Protein AF-A0A4P5VRU0-F1 (afdb_monomer)

pLDDT: mean 81.14, std 19.34, range [34.84, 97.06]

Radius of gyration: 16.27 Å; Cα contacts (8 Å, |Δi|>4): 62; chains: 1; bounding box: 31×26×58 Å

Mean predicted aligned error: 10.12 Å

Foldseek 3Di:
DPDDPPLVPDDLLVLLLQLVQLVQQLVVLVVCVVVVNRPDPVSNVVSVVSNVVSQVVNVVVCVVVVHDRCPSNVVNVVVHDPPPPDPPDDDDPVPVVVVVVVPPPDD

Sequence (107 aa):
MSKSTDLSALSDEALVHNELNSQRVLAAHQLRHVTGKLENNSLLGKARREIARAQTEIRRRELANGLVNGALRSAHLGTFKPGALGAGQEAGGGFLKNVLDSNQGAE

Solvent-accessible surface area (backbone atoms only — not comparable to full-atom values): 6528 Å² total; per-residue (Å²): 133,81,79,75,77,63,68,86,79,44,53,75,56,56,39,44,44,48,30,55,47,30,51,51,52,34,51,54,46,50,54,27,48,77,69,72,67,48,92,57,72,65,53,50,60,49,27,53,50,50,32,53,51,36,51,51,52,52,51,53,52,28,57,75,69,74,45,61,92,61,49,71,47,67,71,39,56,84,72,56,58,90,55,72,86,56,94,63,84,89,71,76,73,63,62,64,52,56,60,53,58,73,69,71,77,86,125

Nearest PDB structures (foldseek):
  8uua-assembly1_1  TM=9.459E-01  e=1.757E-01  Listeria innocua
  8qoa-assembly1_x  TM=9.635E-01  e=2.788E-01  Escherichia coli BW25113
  3pip-assembly1_V  TM=8.579E-01  e=7.442E-01  Deinococcus radiodurans

Structure (mmCIF, N/CA/C/O backbone):
data_AF-A0A4P5VRU0-F1
#
_entry.id   AF-A0A4P5VRU0-F1
#
loop_
_atom_site.group_PDB
_atom_site.id
_atom_site.type_symbol
_atom_site.label_atom_id
_atom_site.label_alt_id
_atom_site.label_comp_id
_atom_site.label_asym_id
_atom_site.label_entity_id
_atom_site.label_seq_id
_atom_site.pdbx_PDB_ins_code
_atom_site.Cartn_x
_atom_site.Cartn_y
_atom_site.Cartn_z
_atom_site.occupancy
_atom_site.B_iso_or_equiv
_atom_site.auth_seq_id
_atom_site.auth_comp_id
_atom_site.auth_asym_id
_atom_site.auth_atom_id
_atom_site.pdbx_PDB_model_num
ATOM 1 N N . MET A 1 1 ? -18.921 11.966 -3.092 1.00 34.84 1 MET A N 1
ATOM 2 C CA . MET A 1 1 ? -18.111 10.957 -3.811 1.00 34.84 1 MET A CA 1
ATOM 3 C C . MET A 1 1 ? -16.689 11.497 -3.873 1.00 34.84 1 MET A C 1
ATOM 5 O O . MET A 1 1 ? -16.498 12.526 -4.503 1.00 34.84 1 MET A O 1
ATOM 9 N N . SER A 1 2 ? -15.739 10.910 -3.137 1.00 36.97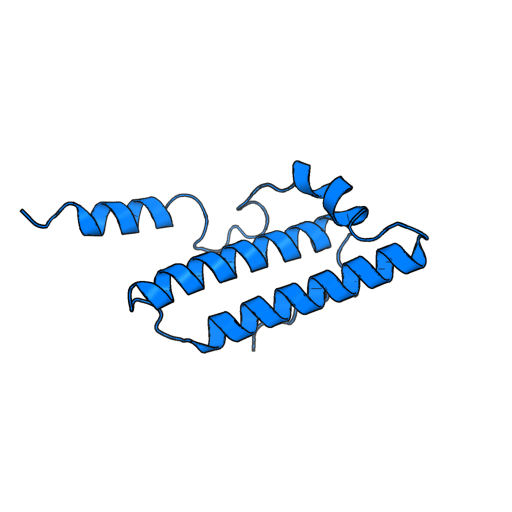 2 SER A N 1
ATOM 10 C CA . SER A 1 2 ? -14.334 11.349 -3.192 1.00 36.97 2 SER A CA 1
ATOM 11 C C . SER A 1 2 ? -13.788 11.092 -4.596 1.00 36.97 2 SER A C 1
ATOM 13 O O . SER A 1 2 ? -14.048 10.027 -5.158 1.00 36.97 2 SER A O 1
ATOM 15 N N . LYS A 1 3 ? -13.097 12.082 -5.163 1.00 47.19 3 LYS A N 1
ATOM 16 C CA . LYS A 1 3 ? -12.445 12.024 -6.475 1.00 47.19 3 LYS A CA 1
ATOM 17 C C . LYS A 1 3 ? -11.553 10.780 -6.477 1.00 47.19 3 LYS A C 1
ATOM 19 O O . LYS A 1 3 ? -10.627 10.703 -5.678 1.00 47.19 3 LYS A O 1
ATOM 24 N N . SER A 1 4 ? -11.865 9.778 -7.300 1.00 60.22 4 SER A N 1
ATOM 25 C CA . SER A 1 4 ? -10.977 8.628 -7.460 1.00 60.22 4 SER A CA 1
ATOM 26 C C . SER A 1 4 ? -9.639 9.163 -7.948 1.00 60.22 4 SER A C 1
ATOM 28 O O . SER A 1 4 ? -9.589 9.701 -9.053 1.00 60.22 4 SER A O 1
ATOM 30 N N . THR A 1 5 ? -8.599 9.079 -7.116 1.00 69.38 5 THR A N 1
ATOM 31 C CA . THR A 1 5 ? -7.239 9.433 -7.521 1.00 69.38 5 THR A CA 1
ATOM 32 C C . THR A 1 5 ? -6.939 8.684 -8.808 1.00 69.38 5 THR A C 1
ATOM 34 O O . THR A 1 5 ? -7.041 7.456 -8.842 1.00 69.38 5 THR A O 1
ATOM 37 N N . ASP A 1 6 ? -6.655 9.423 -9.875 1.00 82.62 6 ASP A N 1
ATOM 38 C CA . ASP A 1 6 ? -6.323 8.825 -11.156 1.00 82.62 6 ASP A CA 1
ATOM 39 C C . ASP A 1 6 ? -4.938 8.186 -11.037 1.00 82.62 6 ASP A C 1
ATOM 41 O O . ASP A 1 6 ? -3.910 8.858 -11.102 1.00 82.62 6 ASP A O 1
ATOM 45 N N . LEU A 1 7 ? -4.924 6.878 -10.772 1.00 84.94 7 LEU A N 1
ATOM 46 C CA . LEU A 1 7 ? -3.698 6.116 -10.545 1.00 84.94 7 LEU A CA 1
ATOM 47 C C . LEU A 1 7 ? -2.805 6.095 -11.788 1.00 84.94 7 LEU A C 1
ATOM 49 O O . LEU A 1 7 ? -1.591 5.960 -11.659 1.00 84.94 7 LEU A O 1
ATOM 53 N N . SER A 1 8 ? -3.388 6.271 -12.978 1.00 83.31 8 SER A N 1
ATOM 54 C CA . SER A 1 8 ? -2.641 6.290 -14.235 1.00 83.31 8 SER A CA 1
ATOM 55 C C . SER A 1 8 ? -1.723 7.513 -14.349 1.00 83.31 8 SER A C 1
ATOM 57 O O . SER A 1 8 ? -0.652 7.420 -14.941 1.00 83.31 8 SER A O 1
ATOM 59 N N . ALA A 1 9 ? -2.089 8.629 -13.711 1.00 88.25 9 ALA A N 1
ATOM 60 C CA . ALA A 1 9 ? -1.328 9.875 -13.731 1.00 88.25 9 ALA A CA 1
ATOM 61 C C . ALA A 1 9 ? -0.224 9.950 -12.658 1.00 88.25 9 ALA A C 1
ATOM 63 O O . ALA A 1 9 ? 0.579 10.883 -12.661 1.00 88.25 9 ALA A O 1
ATOM 64 N N . LEU A 1 10 ? -0.182 9.001 -11.716 1.00 89.50 10 LEU A N 1
ATOM 65 C CA . LEU A 1 10 ? 0.831 8.976 -10.658 1.00 89.50 10 LEU A CA 1
ATOM 66 C C . LEU A 1 10 ? 2.188 8.515 -11.201 1.00 89.50 10 LEU A C 1
ATOM 68 O O . LEU A 1 10 ? 2.249 7.659 -12.085 1.00 89.50 10 LEU A O 1
ATOM 72 N N . SER A 1 11 ? 3.282 9.025 -10.631 1.00 93.69 11 SER A N 1
ATOM 73 C CA . SER A 1 11 ? 4.608 8.421 -10.815 1.00 93.69 11 SER A CA 1
ATOM 74 C C . SER A 1 11 ? 4.665 7.035 -10.163 1.00 93.69 11 SER A C 1
ATOM 76 O O . SER A 1 11 ? 3.856 6.729 -9.285 1.00 93.69 11 SER A 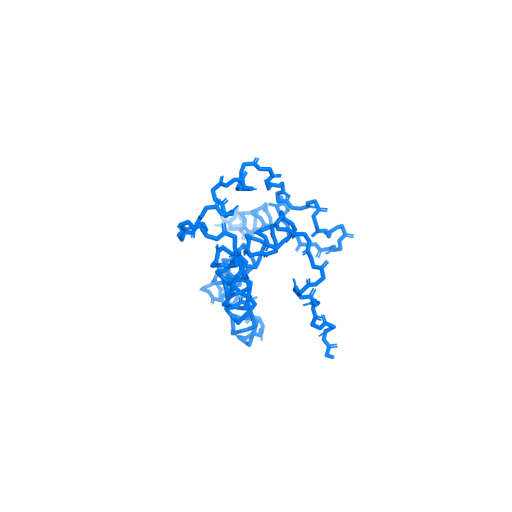O 1
ATOM 78 N N . ASP A 1 12 ? 5.621 6.195 -10.567 1.00 93.69 12 ASP A N 1
ATOM 79 C CA . ASP A 1 12 ? 5.792 4.852 -9.988 1.00 93.69 12 ASP A CA 1
ATOM 80 C C . ASP A 1 12 ? 6.003 4.914 -8.468 1.00 93.69 12 ASP A C 1
ATOM 82 O O . ASP A 1 12 ? 5.387 4.160 -7.714 1.00 93.69 12 ASP A O 1
ATOM 86 N N . GLU A 1 13 ? 6.789 5.889 -8.007 1.00 93.81 13 GLU A N 1
ATOM 87 C CA . GLU A 1 13 ? 6.983 6.161 -6.584 1.00 93.81 13 GLU A CA 1
ATOM 88 C C . GLU A 1 13 ? 5.672 6.554 -5.890 1.00 93.81 13 GLU A C 1
ATOM 90 O O . GLU A 1 13 ? 5.302 5.961 -4.876 1.00 93.81 13 GLU A O 1
ATOM 95 N N . ALA A 1 14 ? 4.932 7.518 -6.448 1.00 92.25 14 ALA A N 1
ATOM 96 C CA . ALA A 1 14 ? 3.682 7.984 -5.857 1.00 92.25 14 ALA A CA 1
ATOM 97 C C . ALA A 1 14 ? 2.610 6.883 -5.827 1.00 92.25 14 ALA A C 1
ATOM 99 O O . ALA A 1 14 ? 1.787 6.846 -4.911 1.00 92.25 14 ALA A O 1
ATOM 100 N N . LEU A 1 15 ? 2.629 5.969 -6.797 1.00 93.19 15 LEU A N 1
ATOM 101 C CA . LEU A 1 15 ? 1.735 4.821 -6.857 1.00 93.19 15 LEU A CA 1
ATOM 102 C C . LEU A 1 15 ? 2.042 3.800 -5.749 1.00 93.19 15 LEU A C 1
ATOM 104 O O . LEU A 1 15 ? 1.125 3.352 -5.059 1.00 93.19 15 LEU A O 1
ATOM 108 N N . VAL A 1 16 ? 3.323 3.489 -5.523 1.00 94.69 16 VAL A N 1
ATOM 109 C CA . VAL A 1 16 ? 3.756 2.635 -4.402 1.00 94.69 16 VAL A CA 1
ATOM 110 C C . VAL A 1 16 ? 3.432 3.299 -3.063 1.00 94.69 16 VAL A C 1
ATOM 112 O O . VAL A 1 16 ? 2.918 2.656 -2.150 1.00 94.69 16 VAL A O 1
ATOM 115 N N . HIS A 1 17 ? 3.668 4.604 -2.928 1.00 94.12 17 HIS A N 1
ATOM 116 C CA . HIS A 1 17 ? 3.343 5.326 -1.696 1.00 94.12 17 HIS A CA 1
ATOM 117 C C . HIS A 1 17 ? 1.835 5.372 -1.430 1.00 94.12 17 HIS A C 1
ATOM 119 O O . HIS A 1 17 ? 1.419 5.279 -0.275 1.00 94.12 17 HIS A O 1
ATOM 125 N N . ASN A 1 18 ? 1.015 5.468 -2.480 1.00 92.38 18 ASN A N 1
ATOM 126 C CA . ASN A 1 18 ? -0.438 5.362 -2.378 1.00 92.38 18 ASN A CA 1
ATOM 127 C C . ASN A 1 18 ? -0.852 3.985 -1.833 1.00 92.38 18 ASN A C 1
ATOM 129 O O . ASN A 1 18 ? -1.588 3.928 -0.848 1.00 92.38 18 ASN A O 1
ATOM 133 N N . GLU A 1 19 ? -0.303 2.895 -2.387 1.00 94.12 19 GLU A N 1
ATOM 134 C CA . GLU A 1 19 ? -0.540 1.531 -1.893 1.00 94.12 19 GLU A CA 1
ATOM 135 C C . GLU A 1 19 ? -0.223 1.415 -0.392 1.00 94.12 19 GLU A C 1
ATOM 137 O O . GLU A 1 19 ? -1.052 0.951 0.398 1.00 94.12 19 GLU A O 1
ATOM 142 N N . LEU A 1 20 ? 0.962 1.879 0.017 1.00 94.00 20 LEU A N 1
ATOM 143 C CA . LEU A 1 20 ? 1.420 1.827 1.407 1.00 94.00 20 LEU A CA 1
ATOM 144 C C . LEU A 1 20 ? 0.540 2.673 2.333 1.00 94.00 20 LEU A C 1
ATOM 146 O O . LEU A 1 20 ? 0.249 2.266 3.461 1.00 94.00 20 LEU A O 1
ATOM 150 N N . ASN A 1 21 ? 0.072 3.830 1.866 1.00 92.31 21 ASN A N 1
ATOM 151 C CA . ASN A 1 21 ? -0.843 4.661 2.632 1.00 92.31 21 ASN A CA 1
ATOM 152 C C . ASN A 1 21 ? -2.205 3.974 2.824 1.00 92.31 21 ASN A C 1
ATOM 154 O O . ASN A 1 21 ? -2.689 3.883 3.953 1.00 92.31 21 ASN A O 1
ATOM 158 N N . SER A 1 22 ? -2.790 3.404 1.766 1.00 92.00 22 SER A N 1
ATOM 15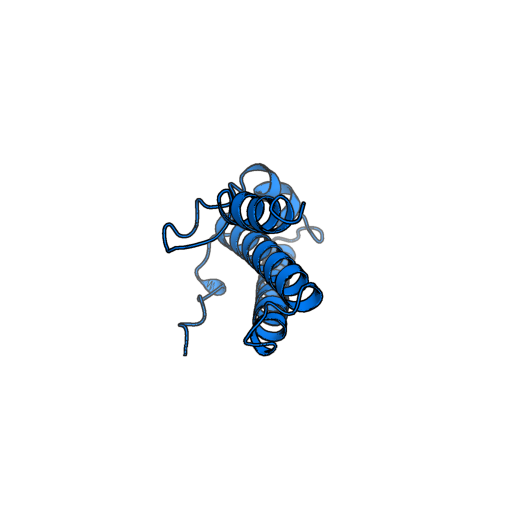9 C CA . SER A 1 22 ? -4.059 2.671 1.864 1.00 92.00 22 SER A CA 1
ATOM 160 C C . SER A 1 22 ? -3.947 1.429 2.760 1.00 92.00 22 SER A C 1
ATOM 162 O O . SER A 1 22 ? -4.892 1.119 3.488 1.00 92.00 22 SER A O 1
ATOM 164 N N . GLN A 1 23 ? -2.789 0.756 2.800 1.00 93.81 23 GLN A N 1
ATOM 165 C CA . GLN A 1 23 ? -2.521 -0.324 3.764 1.00 93.81 23 GLN A CA 1
ATOM 166 C C . GLN A 1 23 ? -2.554 0.173 5.219 1.00 93.81 23 GLN A C 1
ATOM 168 O O . GLN A 1 23 ? -3.166 -0.470 6.075 1.00 93.81 23 GLN A O 1
ATOM 173 N N . ARG A 1 24 ? -1.964 1.341 5.511 1.00 92.81 24 ARG A N 1
ATOM 174 C CA . ARG A 1 24 ? -2.022 1.951 6.855 1.00 92.81 24 ARG A CA 1
ATOM 175 C C . ARG A 1 24 ? -3.442 2.352 7.239 1.00 92.81 24 ARG A C 1
ATOM 177 O O . ARG A 1 24 ? -3.859 2.104 8.368 1.00 92.81 24 ARG A O 1
ATOM 184 N N . VAL A 1 25 ? -4.186 2.937 6.304 1.00 91.06 25 VAL A N 1
ATOM 185 C CA . VAL A 1 25 ? -5.597 3.300 6.497 1.00 91.06 25 VAL A CA 1
ATOM 186 C C . VAL A 1 25 ? -6.434 2.055 6.795 1.00 91.06 25 VAL A C 1
ATOM 188 O O . VAL A 1 25 ? -7.220 2.057 7.743 1.00 91.06 25 VAL A O 1
ATOM 191 N N . LEU A 1 26 ? -6.222 0.959 6.058 1.00 93.75 26 LEU A N 1
ATOM 192 C CA . LEU A 1 26 ? -6.892 -0.313 6.327 1.00 93.75 26 LEU A CA 1
ATOM 193 C C . LEU A 1 26 ? -6.581 -0.827 7.739 1.00 93.75 26 LEU A C 1
ATOM 195 O O . LEU A 1 26 ? -7.512 -1.185 8.458 1.00 93.75 26 LEU A O 1
ATOM 199 N N . ALA A 1 27 ? -5.312 -0.817 8.155 1.00 93.12 27 ALA A N 1
ATOM 200 C CA . ALA A 1 27 ? -4.915 -1.234 9.500 1.00 93.12 27 ALA A CA 1
ATOM 201 C C . ALA A 1 27 ? -5.568 -0.361 10.587 1.00 93.12 27 ALA A C 1
ATOM 203 O O . ALA A 1 27 ? -6.108 -0.879 11.564 1.00 93.12 27 ALA A O 1
ATOM 204 N N . ALA A 1 28 ? -5.607 0.961 10.394 1.0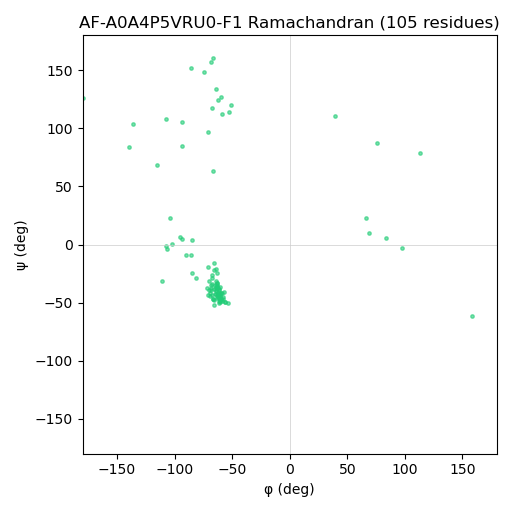0 90.81 28 ALA A N 1
ATOM 205 C CA . ALA A 1 28 ? -6.281 1.878 11.311 1.00 90.81 28 ALA A CA 1
ATOM 206 C C . ALA A 1 28 ? -7.789 1.590 11.406 1.00 90.81 28 ALA A C 1
ATOM 208 O O . ALA A 1 28 ? -8.347 1.550 12.504 1.00 90.81 28 ALA A O 1
ATOM 209 N N . HIS A 1 29 ? -8.455 1.335 10.276 1.00 93.62 29 HIS A N 1
ATOM 210 C CA . HIS A 1 29 ? -9.864 0.946 10.269 1.00 93.62 29 HIS A CA 1
ATOM 211 C C . HIS A 1 29 ? -10.098 -0.413 10.930 1.00 93.62 29 HIS A C 1
ATOM 213 O O . HIS A 1 29 ? -11.083 -0.558 11.646 1.00 93.62 29 HIS A O 1
ATOM 219 N N . GLN A 1 30 ? -9.207 -1.388 10.744 1.00 92.56 30 GLN A N 1
ATOM 220 C CA . GLN A 1 30 ? -9.299 -2.690 11.410 1.00 92.56 30 GLN A CA 1
ATOM 221 C C . GLN A 1 30 ? -9.182 -2.551 12.929 1.00 92.56 30 GLN A C 1
ATOM 223 O O . GLN A 1 30 ? -9.996 -3.121 13.649 1.00 92.56 30 GLN A O 1
ATOM 228 N N . LEU A 1 31 ? -8.242 -1.740 13.421 1.00 93.94 31 LEU A N 1
ATOM 229 C CA . LEU A 1 31 ? -8.109 -1.457 14.854 1.00 93.94 31 LEU A CA 1
ATOM 230 C C . LEU A 1 31 ? -9.367 -0.784 15.418 1.00 93.94 31 LEU A C 1
ATOM 232 O O . LEU A 1 31 ? -9.889 -1.198 16.454 1.00 93.94 31 LEU A O 1
ATOM 236 N N . ARG A 1 32 ? -9.900 0.225 14.717 1.00 91.56 32 ARG A N 1
ATOM 237 C CA . ARG A 1 32 ? -11.160 0.883 15.104 1.00 91.56 32 ARG A CA 1
ATOM 238 C C . ARG A 1 32 ? -12.341 -0.092 15.078 1.00 91.56 32 ARG A C 1
ATOM 240 O O . ARG A 1 32 ? -13.187 -0.033 15.958 1.00 91.56 32 ARG A O 1
ATOM 247 N N . HIS A 1 33 ? -12.383 -1.007 14.112 1.00 92.75 33 HIS A N 1
ATOM 248 C CA . HIS A 1 33 ? -13.434 -2.019 14.009 1.00 92.75 33 HIS A CA 1
ATOM 249 C C . HIS A 1 33 ? -13.392 -2.995 15.187 1.00 92.75 33 HIS A C 1
ATOM 251 O O . HIS A 1 33 ? -14.413 -3.232 15.821 1.00 92.75 33 HIS A O 1
ATOM 257 N N . VAL A 1 34 ? -12.207 -3.515 15.520 1.00 93.19 34 VAL A N 1
ATOM 258 C CA . VAL A 1 34 ? -12.018 -4.439 16.653 1.00 93.19 34 VAL A CA 1
ATOM 259 C C . VAL A 1 34 ? -12.364 -3.773 17.988 1.00 93.19 34 VAL A C 1
ATOM 261 O O . VAL A 1 34 ? -12.922 -4.418 18.865 1.00 93.19 34 VAL A O 1
ATOM 264 N N . THR A 1 35 ? -12.090 -2.475 18.133 1.00 93.94 35 THR A N 1
ATOM 265 C CA . THR A 1 35 ? -12.403 -1.705 19.352 1.00 93.94 35 THR A CA 1
ATOM 266 C C . THR A 1 35 ? -13.832 -1.151 19.392 1.00 93.94 35 THR A C 1
ATOM 268 O O . THR A 1 35 ? -14.163 -0.412 20.315 1.00 93.94 35 THR A O 1
ATOM 271 N N . GLY A 1 36 ? -14.679 -1.456 18.399 1.00 90.94 36 GLY A N 1
ATOM 272 C CA . GLY A 1 36 ? -16.051 -0.935 18.314 1.00 90.94 36 GLY A CA 1
ATOM 273 C C . GLY A 1 36 ? -16.150 0.570 18.025 1.00 90.94 36 GLY A C 1
ATOM 274 O O . GLY A 1 36 ? -17.232 1.140 18.092 1.00 90.94 36 GLY A O 1
ATOM 275 N N . LYS A 1 37 ? -15.034 1.224 17.682 1.00 90.56 37 LYS A N 1
ATOM 276 C CA . LYS A 1 37 ? -14.924 2.667 17.402 1.00 90.56 37 LYS A CA 1
ATOM 277 C C . LYS A 1 37 ? -15.034 3.003 15.908 1.00 90.56 37 LYS A C 1
ATOM 279 O O . LYS A 1 37 ? -14.760 4.132 15.506 1.00 90.56 37 LYS A O 1
ATOM 284 N N . LEU A 1 38 ? -15.348 2.027 15.051 1.00 91.38 38 LEU A N 1
ATOM 285 C CA . LEU A 1 38 ? -15.552 2.263 13.622 1.00 91.38 38 LEU A CA 1
ATOM 286 C C . LEU A 1 38 ? -17.033 2.507 13.337 1.00 91.38 38 LEU A C 1
ATOM 288 O O . LEU A 1 38 ? -17.821 1.573 13.270 1.00 91.38 38 LEU A O 1
ATOM 292 N N . GLU A 1 39 ? -17.385 3.763 13.087 1.00 86.25 39 GLU A N 1
ATOM 293 C CA . GLU A 1 39 ? -18.763 4.159 12.769 1.00 86.25 39 GLU A CA 1
ATOM 294 C C . GLU A 1 39 ? -19.241 3.625 11.409 1.00 86.25 39 GLU A C 1
ATOM 296 O O . GLU A 1 39 ? -20.434 3.435 11.187 1.00 86.25 39 GLU A O 1
ATOM 301 N N . ASN A 1 40 ? -18.316 3.381 10.470 1.00 91.69 40 ASN A N 1
ATOM 302 C CA . ASN A 1 40 ? -18.652 2.994 9.103 1.00 91.69 40 ASN A CA 1
ATOM 303 C C . ASN A 1 40 ? -17.788 1.841 8.567 1.00 91.69 40 ASN A C 1
ATOM 305 O O . ASN A 1 40 ? -16.664 2.035 8.095 1.00 91.69 40 ASN A O 1
ATOM 309 N N . ASN A 1 41 ? -18.375 0.644 8.519 1.00 91.31 41 ASN A N 1
ATOM 310 C CA . ASN A 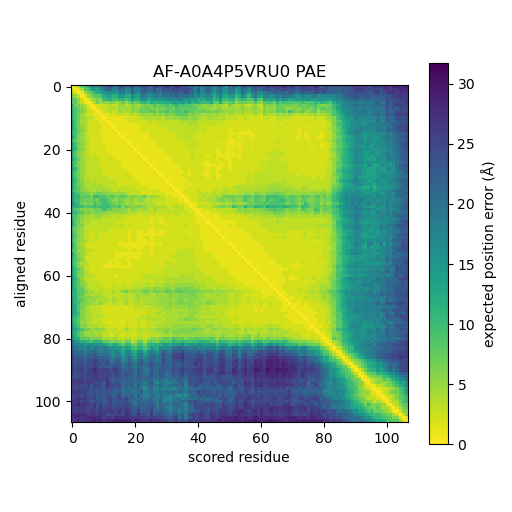1 41 ? -17.719 -0.571 8.022 1.00 91.31 41 ASN A CA 1
ATOM 311 C C . ASN A 1 41 ? -17.384 -0.534 6.523 1.00 91.31 41 ASN A C 1
ATOM 313 O O . ASN A 1 41 ? -16.468 -1.227 6.076 1.00 91.31 41 ASN A O 1
ATOM 317 N N . SER A 1 42 ? -18.057 0.309 5.729 1.00 91.81 42 SER A N 1
ATOM 318 C CA . SER A 1 42 ? -17.751 0.441 4.296 1.00 91.81 42 SER A CA 1
ATOM 319 C C . SER A 1 42 ? -16.340 0.983 4.039 1.00 91.81 42 SER A C 1
ATOM 321 O O . SER A 1 42 ? -15.790 0.758 2.957 1.00 91.81 42 SER A O 1
ATOM 323 N N . LEU A 1 43 ? -15.729 1.653 5.025 1.00 89.94 43 LEU A N 1
ATOM 324 C CA . LEU A 1 43 ? -14.365 2.177 4.942 1.00 89.94 43 LEU A CA 1
ATOM 325 C C . LEU A 1 43 ? -13.327 1.059 4.778 1.00 89.94 43 LEU A C 1
ATOM 327 O O . LEU A 1 43 ? -12.403 1.200 3.978 1.00 89.94 43 LEU A O 1
ATOM 331 N N . LEU A 1 44 ? -13.539 -0.099 5.414 1.00 93.19 44 LEU A N 1
ATOM 332 C CA . LEU A 1 44 ? -12.702 -1.288 5.213 1.00 93.19 44 LEU A CA 1
ATOM 333 C C . LEU A 1 44 ? -12.743 -1.751 3.751 1.00 93.19 44 LEU A C 1
ATOM 335 O O . LEU A 1 44 ? -11.708 -2.011 3.139 1.00 93.19 44 LEU A O 1
ATOM 339 N N . GLY A 1 45 ? -13.945 -1.829 3.173 1.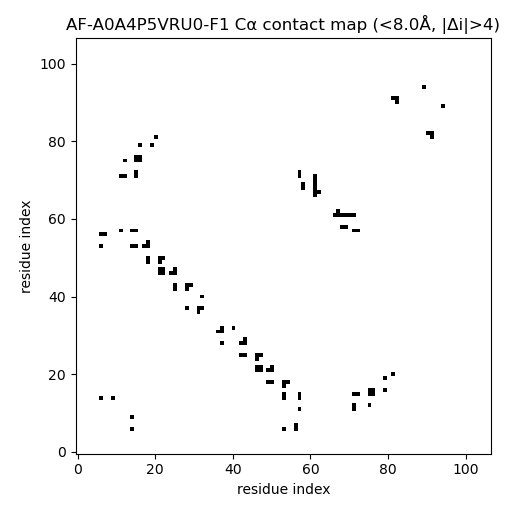00 93.06 45 GLY A N 1
ATOM 340 C CA . GLY A 1 45 ? -14.135 -2.232 1.780 1.00 93.06 45 GLY A CA 1
ATOM 341 C C . GLY A 1 45 ? -13.578 -1.215 0.780 1.00 93.06 45 GLY A C 1
ATOM 342 O O . GLY A 1 45 ? -13.081 -1.595 -0.279 1.00 93.06 45 GLY A O 1
ATOM 343 N N . LYS A 1 46 ? -13.630 0.084 1.096 1.00 92.19 46 LYS A N 1
ATOM 344 C CA . LYS A 1 46 ? -12.994 1.134 0.284 1.00 92.19 46 LYS A CA 1
ATOM 345 C C . LYS A 1 46 ? -11.472 0.993 0.294 1.00 92.19 46 LYS A C 1
ATOM 347 O O . LYS A 1 46 ? -10.904 0.838 -0.781 1.00 92.19 46 LYS A O 1
ATOM 352 N N . ALA A 1 47 ? -10.853 0.910 1.472 1.00 92.06 47 ALA A N 1
ATOM 353 C CA . ALA A 1 47 ? -9.403 0.769 1.594 1.00 92.06 47 ALA A CA 1
ATOM 354 C C . ALA A 1 47 ? -8.879 -0.503 0.899 1.00 92.06 47 ALA A C 1
ATOM 356 O O . ALA A 1 47 ? -7.905 -0.447 0.156 1.00 92.06 47 ALA A O 1
ATOM 357 N N . ARG A 1 48 ? -9.573 -1.646 1.036 1.00 95.06 48 ARG A N 1
ATOM 358 C CA . ARG A 1 48 ? -9.215 -2.886 0.313 1.00 95.06 48 ARG A CA 1
ATOM 359 C C . ARG A 1 48 ? -9.266 -2.724 -1.208 1.00 95.06 48 A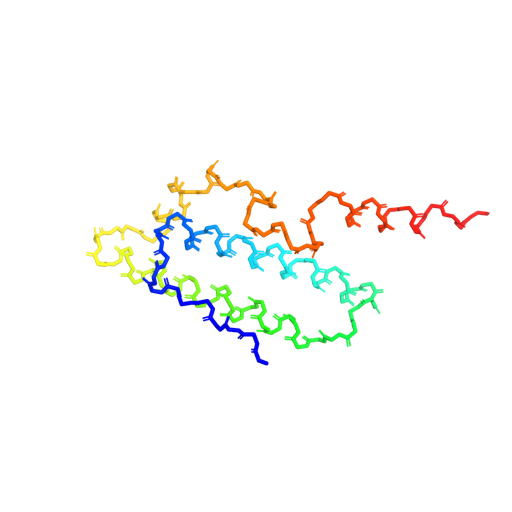RG A C 1
ATOM 361 O O . ARG A 1 48 ? -8.386 -3.223 -1.903 1.00 95.06 48 ARG A O 1
ATOM 368 N N . ARG A 1 49 ? -10.285 -2.032 -1.730 1.00 94.75 49 ARG A N 1
ATOM 369 C CA . ARG A 1 49 ? -10.410 -1.772 -3.173 1.00 94.75 49 ARG A CA 1
ATOM 370 C C . ARG A 1 49 ? -9.332 -0.822 -3.679 1.00 94.75 49 ARG A C 1
ATOM 372 O O . ARG A 1 49 ? -8.845 -1.024 -4.784 1.00 94.75 49 ARG A O 1
ATOM 379 N N . GLU A 1 50 ? -8.958 0.183 -2.897 1.00 91.69 50 GLU A N 1
ATOM 380 C CA . GLU A 1 50 ? -7.859 1.091 -3.243 1.00 91.69 50 GLU A CA 1
ATOM 381 C C . GLU A 1 50 ? -6.525 0.348 -3.333 1.00 91.69 50 GLU A C 1
ATOM 383 O O . GLU A 1 50 ? -5.844 0.473 -4.347 1.00 91.69 50 GLU A O 1
ATOM 388 N N . ILE A 1 51 ? -6.216 -0.515 -2.356 1.00 93.94 51 ILE A N 1
ATOM 389 C CA . ILE A 1 51 ? -5.019 -1.373 -2.389 1.00 93.94 51 ILE A CA 1
ATOM 390 C C . ILE A 1 51 ? -5.010 -2.234 -3.657 1.00 93.94 51 ILE A C 1
ATOM 392 O O . ILE A 1 51 ? -4.025 -2.237 -4.389 1.00 93.94 51 ILE A O 1
ATOM 396 N N . ALA A 1 52 ? -6.118 -2.919 -3.961 1.00 95.81 52 ALA A N 1
ATOM 397 C CA . ALA A 1 52 ? -6.202 -3.779 -5.141 1.00 95.81 52 ALA A CA 1
ATOM 398 C C . ALA A 1 52 ? -6.009 -2.999 -6.456 1.00 95.81 52 ALA A C 1
ATOM 400 O O . ALA A 1 52 ? -5.353 -3.484 -7.379 1.00 95.81 52 ALA A O 1
ATOM 401 N N . ARG A 1 53 ? -6.550 -1.777 -6.547 1.00 94.44 53 ARG A N 1
ATOM 402 C CA . ARG A 1 53 ? -6.368 -0.902 -7.715 1.00 94.44 53 ARG A CA 1
ATOM 403 C C . ARG A 1 53 ? -4.916 -0.451 -7.867 1.00 94.44 53 ARG A C 1
ATOM 405 O O . ARG A 1 53 ? -4.381 -0.559 -8.966 1.00 94.44 53 ARG A O 1
ATOM 412 N N . ALA A 1 54 ? -4.279 -0.006 -6.782 1.00 93.94 54 ALA A N 1
ATOM 413 C CA . ALA A 1 54 ? -2.870 0.383 -6.793 1.00 93.94 54 ALA A CA 1
ATOM 414 C C . ALA A 1 54 ? -1.974 -0.793 -7.207 1.00 93.94 54 ALA A C 1
ATOM 416 O O . ALA A 1 54 ? -1.169 -0.654 -8.119 1.00 93.94 54 ALA A O 1
ATOM 417 N N . GLN A 1 55 ? -2.188 -1.979 -6.632 1.00 94.94 55 GLN A N 1
ATOM 418 C CA . GLN A 1 55 ? -1.442 -3.191 -6.986 1.00 94.94 55 GLN A CA 1
ATOM 419 C C . GLN A 1 55 ? -1.631 -3.604 -8.448 1.00 94.94 55 GLN A C 1
ATOM 421 O O . GLN A 1 55 ? -0.673 -4.018 -9.098 1.00 94.94 55 GLN A O 1
ATOM 426 N N . THR A 1 56 ? -2.847 -3.469 -8.985 1.00 95.69 56 THR A N 1
ATOM 427 C CA . THR A 1 56 ? -3.125 -3.762 -10.400 1.00 95.69 56 THR A CA 1
ATOM 428 C C . THR A 1 56 ? -2.331 -2.836 -11.316 1.00 95.69 56 THR A C 1
ATOM 430 O O . THR A 1 56 ? -1.719 -3.298 -12.278 1.00 95.69 56 THR A O 1
ATOM 433 N N . GLU A 1 57 ? -2.302 -1.541 -11.005 1.00 94.94 57 GLU A N 1
ATOM 434 C CA . GLU A 1 57 ? -1.570 -0.556 -11.801 1.00 94.94 57 GLU A CA 1
ATOM 435 C C . GLU A 1 57 ? -0.050 -0.737 -11.673 1.00 94.94 57 GLU A C 1
ATOM 437 O O . GLU A 1 57 ? 0.648 -0.735 -12.685 1.00 94.94 57 GLU A O 1
ATOM 442 N N . ILE A 1 58 ? 0.466 -1.008 -10.467 1.00 95.25 58 ILE A N 1
ATOM 443 C CA . ILE A 1 58 ? 1.884 -1.348 -10.251 1.00 95.25 58 ILE A CA 1
ATOM 444 C C . ILE A 1 58 ? 2.251 -2.554 -11.112 1.00 95.25 58 ILE A C 1
ATOM 446 O O . ILE A 1 58 ? 3.215 -2.508 -11.876 1.00 95.25 58 ILE A O 1
ATOM 450 N N . ARG A 1 59 ? 1.442 -3.618 -11.054 1.00 96.12 59 ARG A N 1
ATOM 451 C CA . ARG A 1 59 ? 1.709 -4.840 -11.810 1.00 96.12 59 ARG A CA 1
ATOM 452 C C . ARG A 1 59 ? 1.661 -4.606 -13.316 1.00 96.12 59 ARG A C 1
ATOM 454 O O . ARG A 1 59 ? 2.485 -5.154 -14.045 1.00 96.12 59 ARG A O 1
ATOM 461 N N . ARG A 1 60 ? 0.720 -3.788 -13.790 1.00 96.06 60 ARG A N 1
ATOM 462 C CA . ARG A 1 60 ? 0.630 -3.384 -15.197 1.00 96.06 60 ARG A CA 1
ATOM 463 C C . ARG A 1 60 ? 1.918 -2.694 -15.655 1.00 96.06 60 ARG A C 1
ATOM 465 O O . ARG A 1 60 ? 2.419 -3.022 -16.729 1.00 96.06 60 ARG A O 1
ATOM 472 N N . ARG A 1 61 ? 2.459 -1.771 -14.855 1.00 95.44 61 ARG A N 1
ATOM 473 C CA . ARG A 1 61 ? 3.700 -1.045 -15.177 1.00 95.44 61 ARG A CA 1
ATOM 474 C C . ARG A 1 61 ? 4.929 -1.939 -15.119 1.00 95.44 61 ARG A C 1
ATOM 476 O O . ARG A 1 61 ? 5.777 -1.863 -16.000 1.00 95.44 61 ARG A O 1
ATOM 483 N N . GLU A 1 62 ? 4.994 -2.840 -14.144 1.00 96.62 62 GLU A N 1
ATOM 484 C CA . GLU A 1 62 ? 6.048 -3.853 -14.084 1.00 96.62 62 GLU A CA 1
ATOM 485 C C . GLU A 1 62 ? 6.072 -4.711 -15.349 1.00 96.62 62 GLU A C 1
ATOM 487 O O . GLU A 1 62 ? 7.129 -4.878 -15.949 1.00 96.62 62 GLU A O 1
ATOM 492 N N . LEU A 1 63 ? 4.912 -5.199 -15.802 1.00 97.06 63 LEU A N 1
ATOM 493 C CA . LEU A 1 63 ? 4.812 -5.978 -17.037 1.00 97.06 63 LEU A CA 1
ATOM 494 C C . LEU A 1 63 ? 5.230 -5.171 -18.272 1.00 97.06 63 LEU A C 1
ATOM 496 O O . LEU A 1 63 ? 5.946 -5.699 -19.118 1.00 97.06 63 LEU A O 1
ATOM 500 N N . ALA A 1 64 ? 4.824 -3.901 -18.363 1.00 95.50 64 ALA A N 1
ATOM 501 C CA . ALA A 1 64 ? 5.202 -3.022 -19.472 1.00 95.50 64 ALA A CA 1
ATOM 502 C C . ALA A 1 64 ? 6.720 -2.775 -1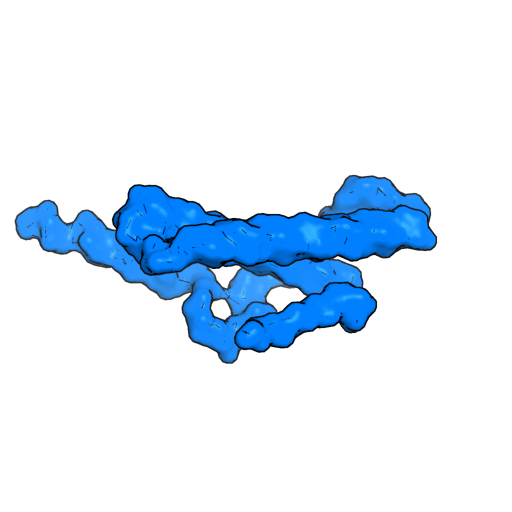9.544 1.00 95.50 64 ALA A C 1
ATOM 504 O O . ALA A 1 64 ? 7.272 -2.660 -20.634 1.00 95.50 64 ALA A O 1
ATOM 505 N N . ASN A 1 65 ? 7.390 -2.747 -18.390 1.00 94.44 65 ASN A N 1
ATOM 506 C CA . ASN A 1 65 ? 8.832 -2.529 -18.274 1.00 94.44 65 ASN A CA 1
ATOM 507 C C . ASN A 1 65 ? 9.650 -3.835 -18.220 1.00 94.44 65 ASN A C 1
ATOM 509 O O . ASN A 1 65 ? 10.860 -3.788 -18.007 1.00 94.44 65 ASN A O 1
ATOM 513 N N . GLY A 1 66 ? 9.016 -5.006 -18.370 1.00 96.12 66 GLY A N 1
ATOM 514 C CA . GLY A 1 66 ? 9.693 -6.306 -18.282 1.00 96.12 66 GLY A CA 1
ATOM 515 C C . GLY A 1 66 ? 10.239 -6.640 -16.886 1.00 96.12 66 GLY A C 1
ATOM 516 O O . GLY A 1 66 ? 11.165 -7.438 -16.756 1.00 96.12 66 GLY A O 1
ATOM 517 N N . LEU A 1 67 ? 9.688 -6.026 -15.837 1.00 96.06 67 LEU A N 1
ATOM 518 C CA . LEU A 1 67 ? 10.122 -6.196 -14.455 1.00 96.06 67 LEU A CA 1
ATOM 519 C C . LEU A 1 67 ? 9.457 -7.408 -13.783 1.00 96.06 67 LEU A C 1
ATOM 521 O O . LEU A 1 67 ? 8.317 -7.795 -14.070 1.00 96.06 67 LEU A O 1
ATOM 525 N N . VAL A 1 68 ? 10.171 -7.985 -12.814 1.00 95.75 68 VAL A N 1
ATOM 526 C CA . VAL A 1 68 ? 9.629 -9.023 -11.927 1.00 95.75 68 VAL A CA 1
ATOM 527 C C . VAL A 1 68 ? 8.556 -8.452 -10.996 1.00 95.75 68 VAL A C 1
ATOM 529 O O . VAL A 1 68 ? 8.522 -7.253 -10.722 1.00 95.75 68 VAL A O 1
ATOM 532 N N . ASN A 1 69 ? 7.671 -9.321 -10.503 1.00 94.81 69 ASN A N 1
ATOM 533 C CA . ASN A 1 69 ? 6.612 -8.921 -9.578 1.00 94.81 69 ASN A CA 1
ATOM 534 C C . ASN A 1 69 ? 7.198 -8.307 -8.298 1.00 94.81 69 ASN A C 1
ATOM 536 O O . ASN A 1 69 ? 8.026 -8.934 -7.637 1.00 94.81 69 ASN A O 1
ATOM 540 N N . GLY A 1 70 ? 6.743 -7.107 -7.946 1.00 92.62 70 GLY A N 1
ATOM 541 C CA . GLY A 1 70 ? 7.163 -6.392 -6.746 1.00 92.62 70 GLY A CA 1
ATOM 542 C C . GLY A 1 70 ? 8.461 -5.600 -6.905 1.00 92.62 70 GLY A C 1
ATOM 543 O O . GLY A 1 70 ? 8.931 -5.029 -5.918 1.00 92.62 70 GLY A O 1
ATOM 544 N N . ALA A 1 71 ? 9.032 -5.523 -8.112 1.00 95.81 71 ALA A N 1
ATOM 545 C CA . ALA A 1 71 ? 10.229 -4.734 -8.385 1.00 95.81 71 ALA A CA 1
ATOM 546 C C . ALA A 1 71 ? 10.016 -3.250 -8.048 1.00 95.81 71 ALA A C 1
ATOM 548 O O . ALA A 1 71 ? 10.805 -2.676 -7.295 1.00 95.81 71 ALA A O 1
ATOM 549 N N . LEU A 1 72 ? 8.914 -2.647 -8.509 1.00 94.25 72 LEU A N 1
ATOM 550 C CA . LEU A 1 72 ? 8.629 -1.229 -8.242 1.00 94.25 72 LEU A CA 1
ATOM 551 C C . LEU A 1 72 ? 8.417 -0.975 -6.751 1.00 94.25 72 LEU A C 1
ATOM 553 O O . LEU A 1 72 ? 8.928 -0.004 -6.190 1.00 94.25 72 LEU A O 1
ATOM 557 N N . ARG A 1 73 ? 7.716 -1.895 -6.082 1.00 94.25 73 ARG A N 1
ATOM 558 C CA . ARG A 1 73 ? 7.517 -1.817 -4.636 1.00 94.25 73 ARG A CA 1
ATOM 559 C C . ARG A 1 73 ? 8.852 -1.866 -3.901 1.00 94.25 73 ARG A C 1
ATOM 561 O O . ARG A 1 73 ? 9.088 -1.013 -3.057 1.00 94.25 73 ARG A O 1
ATOM 568 N N . SER A 1 74 ? 9.733 -2.814 -4.225 1.00 94.62 74 SER A N 1
ATOM 569 C CA . SER A 1 74 ? 11.051 -2.915 -3.582 1.00 94.62 74 SER A CA 1
ATOM 570 C C . SER A 1 74 ? 11.920 -1.672 -3.794 1.00 94.62 74 SER A C 1
ATOM 572 O O . SER A 1 74 ? 12.600 -1.251 -2.862 1.00 94.62 74 SER A O 1
ATOM 574 N N . ALA A 1 75 ? 11.840 -1.045 -4.971 1.00 94.88 75 ALA A N 1
ATOM 575 C CA . ALA A 1 75 ? 12.611 0.149 -5.300 1.00 94.88 75 ALA A CA 1
ATOM 576 C C . ALA A 1 75 ? 12.169 1.385 -4.496 1.00 94.88 75 ALA A C 1
ATOM 578 O O . ALA A 1 75 ? 13.009 2.164 -4.050 1.00 94.88 75 ALA A O 1
ATOM 579 N N . HIS A 1 76 ? 10.861 1.555 -4.278 1.00 94.62 76 HIS A N 1
ATOM 580 C CA . HIS A 1 76 ? 10.294 2.768 -3.670 1.00 94.62 76 HIS A CA 1
ATOM 581 C C . HIS A 1 76 ? 9.820 2.595 -2.218 1.00 94.62 76 HIS A C 1
ATOM 583 O O . HIS A 1 76 ? 9.425 3.567 -1.574 1.00 94.62 76 HIS A O 1
ATOM 589 N N . LEU A 1 77 ? 9.888 1.382 -1.658 1.00 92.00 77 LEU A N 1
ATOM 590 C CA . LEU A 1 77 ? 9.505 1.122 -0.265 1.00 92.00 77 LEU A CA 1
ATOM 591 C C . LEU A 1 77 ? 10.330 1.961 0.721 1.00 92.00 77 LEU A C 1
ATOM 593 O O . LEU A 1 77 ? 9.782 2.497 1.681 1.00 92.00 77 LEU A O 1
ATOM 597 N N . GLY A 1 78 ? 11.638 2.086 0.479 1.00 92.00 78 GLY A N 1
ATOM 598 C CA . GLY A 1 78 ? 12.558 2.807 1.364 1.00 92.00 78 GLY A CA 1
ATOM 599 C C . GLY A 1 78 ? 12.384 4.328 1.353 1.00 92.00 78 GLY A C 1
ATOM 600 O O . GLY A 1 78 ? 12.808 4.993 2.296 1.00 92.00 78 GLY A O 1
ATOM 601 N N . THR A 1 79 ? 11.748 4.892 0.320 1.00 92.50 79 THR A N 1
ATOM 602 C CA . THR A 1 79 ? 11.510 6.342 0.217 1.00 92.50 79 THR A CA 1
ATOM 603 C C . THR A 1 79 ? 10.187 6.768 0.850 1.00 92.50 79 THR A C 1
ATOM 605 O O . THR A 1 79 ? 9.938 7.962 1.034 1.00 92.50 79 THR A O 1
ATOM 608 N N . PHE A 1 80 ? 9.342 5.807 1.228 1.00 91.12 80 PHE A N 1
ATOM 609 C CA . PHE A 1 80 ? 8.037 6.086 1.800 1.00 91.12 80 PHE A CA 1
ATOM 610 C C . PHE A 1 80 ? 8.146 6.730 3.187 1.00 91.12 80 PHE A C 1
ATOM 612 O O . PHE A 1 80 ? 8.607 6.122 4.155 1.00 91.12 80 PHE A O 1
ATOM 619 N N . LYS A 1 81 ? 7.641 7.963 3.299 1.00 87.62 81 LYS A N 1
ATOM 620 C CA . LYS A 1 81 ? 7.506 8.688 4.568 1.00 87.62 81 LYS A CA 1
ATOM 621 C C . LYS A 1 81 ? 6.029 8.756 4.963 1.00 87.62 81 LYS A C 1
ATOM 623 O O . LYS A 1 81 ? 5.270 9.502 4.335 1.00 87.62 81 LYS A O 1
ATOM 628 N N . PRO A 1 82 ? 5.589 8.008 5.991 1.00 76.94 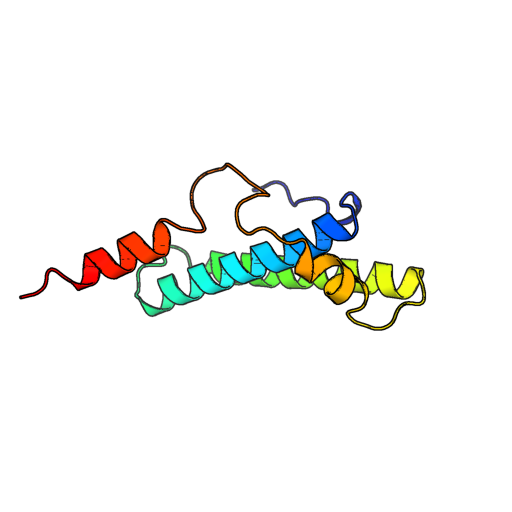82 PRO A N 1
ATOM 629 C CA . PRO A 1 82 ? 4.196 8.044 6.414 1.00 76.94 82 PRO A CA 1
ATOM 630 C C . PRO A 1 82 ? 3.828 9.454 6.898 1.00 76.94 82 PRO A C 1
ATOM 632 O O . PRO A 1 82 ? 4.483 9.995 7.784 1.00 76.94 82 PRO A O 1
ATOM 635 N N . GLY A 1 83 ? 2.786 10.041 6.303 1.00 66.25 83 GLY A N 1
ATOM 636 C CA . GLY A 1 83 ? 2.301 11.391 6.622 1.00 66.25 83 GLY A CA 1
ATOM 637 C C . GLY A 1 83 ? 2.784 12.515 5.693 1.00 66.25 83 GLY A C 1
ATOM 638 O O . GLY A 1 83 ? 2.340 13.645 5.858 1.00 66.25 83 GLY A O 1
ATOM 639 N N . ALA A 1 84 ? 3.648 12.238 4.706 1.00 55.88 84 ALA A N 1
ATOM 640 C CA . ALA A 1 84 ? 4.091 13.250 3.734 1.00 55.88 84 ALA A CA 1
ATOM 641 C C . ALA A 1 84 ? 3.081 13.484 2.588 1.00 55.88 84 ALA A C 1
ATOM 643 O O . ALA A 1 84 ? 2.978 14.587 2.056 1.00 55.88 84 ALA A O 1
ATOM 644 N N . LEU A 1 85 ? 2.294 12.463 2.233 1.00 48.47 85 LEU A N 1
ATOM 645 C CA . LEU A 1 85 ? 1.208 12.552 1.253 1.00 48.47 85 LEU A CA 1
ATOM 646 C C . LEU A 1 85 ? -0.109 12.844 1.975 1.00 48.47 85 LEU A C 1
ATOM 648 O O . LEU A 1 85 ? -0.865 11.936 2.309 1.00 48.47 85 LEU A O 1
ATOM 652 N N . GLY A 1 86 ? -0.355 14.127 2.230 1.00 42.34 86 GLY A N 1
ATOM 653 C CA . GLY A 1 86 ? -1.603 14.607 2.815 1.00 42.34 86 GLY A CA 1
ATOM 654 C C . GLY A 1 86 ? -1.418 15.179 4.212 1.00 42.34 86 GLY A C 1
ATOM 655 O O . GLY A 1 86 ? -1.813 14.571 5.203 1.00 42.34 86 GLY A O 1
ATOM 656 N N . ALA A 1 87 ? -0.926 16.418 4.274 1.00 37.38 87 ALA A N 1
ATOM 657 C CA . ALA A 1 87 ? -1.250 17.351 5.352 1.00 37.38 87 ALA A CA 1
ATOM 658 C C . ALA A 1 87 ? -2.746 17.726 5.269 1.00 37.38 87 ALA A C 1
ATOM 660 O O . ALA A 1 87 ? -3.126 18.859 4.995 1.00 37.38 87 ALA A O 1
ATOM 661 N N . GLY A 1 88 ? -3.592 16.717 5.441 1.00 40.12 88 GLY A N 1
ATOM 662 C CA . GLY A 1 88 ? -5.036 16.782 5.524 1.00 40.12 88 GLY A CA 1
ATOM 663 C C . GLY A 1 88 ? -5.434 15.812 6.620 1.00 40.12 88 GLY A C 1
ATOM 664 O O . GLY A 1 88 ? -5.679 14.650 6.341 1.00 40.12 88 GLY A O 1
ATOM 665 N N . GLN A 1 89 ? -5.369 16.316 7.852 1.00 47.03 89 GLN A N 1
ATOM 666 C CA . GLN A 1 89 ? -6.039 15.838 9.060 1.00 47.03 89 GLN A CA 1
ATOM 667 C C . GLN A 1 89 ? -6.123 14.310 9.264 1.00 47.03 89 GLN A C 1
ATOM 669 O O . GLN A 1 89 ? -6.913 13.608 8.648 1.00 47.03 89 GLN A O 1
ATOM 674 N N . GLU A 1 90 ? -5.364 13.853 10.263 1.00 48.09 90 GLU A N 1
ATOM 675 C CA . GLU A 1 90 ? -5.422 12.525 10.887 1.00 48.09 90 GLU A CA 1
ATOM 676 C C . GLU A 1 90 ? -4.820 11.340 10.117 1.00 48.09 90 GLU A C 1
ATOM 678 O O . GLU A 1 90 ? -5.529 10.547 9.513 1.00 48.09 90 GLU A O 1
ATOM 683 N N . ALA A 1 91 ? -3.517 11.103 10.292 1.00 54.84 91 ALA A N 1
ATOM 684 C CA . ALA A 1 91 ? -2.987 9.764 10.589 1.00 54.84 91 ALA A CA 1
ATOM 685 C C . ALA A 1 91 ? -1.464 9.809 10.743 1.00 54.84 91 ALA A C 1
ATOM 687 O O . ALA A 1 91 ? -0.745 10.211 9.835 1.00 54.84 91 ALA A O 1
ATOM 688 N N . GLY A 1 92 ? -0.951 9.311 11.869 1.00 45.28 92 GLY A N 1
ATOM 689 C CA . GLY A 1 92 ? 0.454 8.910 11.947 1.00 45.28 92 GLY A CA 1
ATOM 690 C C . GLY A 1 92 ? 1.026 8.852 13.354 1.00 45.28 92 GLY A C 1
ATOM 691 O O . GLY A 1 92 ? 1.413 7.777 13.792 1.00 45.28 92 GLY A O 1
ATOM 692 N N . GLY A 1 93 ? 1.054 9.985 14.060 1.00 41.88 93 GLY A N 1
ATOM 693 C CA . GLY A 1 93 ? 1.673 10.090 15.393 1.00 41.88 93 GLY A CA 1
ATOM 694 C C . GLY A 1 93 ? 0.692 10.307 16.551 1.00 41.88 93 GLY A C 1
ATOM 695 O O . GLY A 1 93 ? 0.923 9.815 17.648 1.00 41.88 93 GLY A O 1
ATOM 696 N N . GLY A 1 94 ? -0.433 10.991 16.315 1.00 48.38 94 GLY A N 1
ATOM 697 C CA . GLY A 1 94 ? -1.408 11.322 17.370 1.00 48.38 94 GLY A CA 1
ATOM 698 C C . GLY A 1 94 ? -2.437 10.227 17.675 1.00 48.38 94 GLY A C 1
ATOM 699 O O . GLY A 1 94 ? -2.946 10.152 18.787 1.00 48.38 94 GLY A O 1
ATOM 700 N N . PHE A 1 95 ? -2.725 9.339 16.716 1.00 58.53 95 PHE A N 1
ATOM 701 C CA . PHE A 1 95 ? -3.759 8.306 16.880 1.00 58.53 95 PHE A CA 1
ATOM 702 C C . PHE A 1 95 ? -3.385 7.260 17.941 1.00 58.53 95 PHE A C 1
ATOM 704 O O . PHE A 1 95 ? -4.214 6.918 18.778 1.00 58.53 95 PHE A O 1
ATOM 711 N N . LEU A 1 96 ? -2.133 6.786 17.942 1.00 58.06 96 LEU A N 1
ATOM 712 C CA . LEU A 1 96 ? -1.666 5.820 18.944 1.00 58.06 96 LEU A CA 1
ATOM 713 C C . LEU A 1 96 ? -1.585 6.443 20.339 1.00 58.06 96 LEU A C 1
ATOM 715 O O . LEU A 1 96 ? -1.908 5.772 21.314 1.00 58.06 96 LEU A O 1
ATOM 719 N N . LYS A 1 97 ? -1.230 7.732 20.427 1.00 57.75 97 LYS A N 1
ATOM 720 C CA . LYS A 1 97 ? -1.226 8.472 21.690 1.00 57.75 97 LYS A CA 1
ATOM 721 C C . LYS A 1 97 ? -2.629 8.519 22.300 1.00 57.75 97 LYS A C 1
ATOM 723 O O . LYS A 1 97 ? -2.792 8.117 23.439 1.00 57.75 97 LYS A O 1
ATOM 728 N N . ASN A 1 98 ? -3.645 8.893 21.523 1.00 57.34 98 ASN A N 1
ATOM 729 C CA . ASN A 1 98 ? -5.013 9.025 22.038 1.00 57.34 98 ASN A CA 1
ATOM 730 C C . ASN A 1 98 ? -5.671 7.675 22.383 1.00 57.34 98 ASN A C 1
ATOM 732 O O . ASN A 1 98 ? -6.487 7.604 23.300 1.00 57.34 98 ASN A O 1
ATOM 736 N N . VAL A 1 99 ? -5.329 6.595 21.668 1.00 60.78 99 VAL A N 1
ATOM 737 C CA . VAL A 1 99 ? -5.818 5.241 21.990 1.00 60.78 99 VAL A CA 1
ATOM 738 C C . VAL A 1 99 ? -5.166 4.695 23.264 1.00 60.78 99 VAL A C 1
ATOM 740 O O . VAL A 1 99 ? -5.856 4.041 24.042 1.00 60.78 99 VAL A O 1
ATOM 743 N N . LEU A 1 100 ? -3.880 4.980 23.497 1.00 61.78 100 LEU A N 1
ATOM 744 C CA . LEU A 1 100 ? -3.175 4.581 24.718 1.00 61.78 100 LEU A CA 1
ATOM 745 C C . LEU A 1 100 ? -3.657 5.380 25.939 1.00 61.78 100 LEU A C 1
ATOM 747 O O . LEU A 1 100 ? -3.931 4.790 26.978 1.00 61.78 100 LEU A O 1
ATOM 751 N N . ASP A 1 101 ? -3.829 6.693 25.783 1.00 60.12 101 ASP A N 1
ATOM 752 C CA . ASP A 1 101 ? -4.266 7.609 26.846 1.00 60.12 101 ASP A CA 1
ATOM 753 C C . ASP A 1 101 ? -5.691 7.281 27.338 1.00 60.12 101 ASP A C 1
ATOM 755 O O . ASP A 1 101 ? -5.967 7.264 28.533 1.00 60.12 101 ASP A O 1
ATOM 759 N N . SER A 1 102 ? -6.585 6.871 26.427 1.00 59.53 102 SER A N 1
ATOM 760 C CA . SER A 1 102 ? -7.956 6.446 26.773 1.00 59.53 102 SER A CA 1
ATOM 761 C C . SER A 1 102 ? -8.027 5.165 27.620 1.00 59.53 102 SER A C 1
ATOM 763 O O . SER A 1 102 ? -9.090 4.858 28.150 1.00 59.53 102 SER A O 1
ATOM 765 N N . ASN A 1 103 ? -6.942 4.388 27.700 1.00 55.59 103 ASN A N 1
ATOM 766 C CA . ASN A 1 103 ? -6.904 3.093 28.385 1.00 55.59 103 ASN A CA 1
ATOM 767 C C . ASN A 1 103 ? -6.126 3.133 29.713 1.00 55.59 103 ASN A C 1
ATOM 769 O O . ASN A 1 103 ? -6.025 2.104 30.372 1.00 55.59 103 ASN A O 1
ATOM 773 N N . GLN A 1 104 ? -5.563 4.287 30.096 1.00 56.75 104 GLN A N 1
ATOM 774 C CA . GLN A 1 104 ? -4.775 4.460 31.327 1.00 56.75 104 GLN A CA 1
ATOM 775 C C . GLN A 1 104 ? -5.545 5.154 32.467 1.00 56.75 104 GLN A C 1
ATOM 777 O O . GLN A 1 104 ? -4.992 5.338 33.542 1.00 56.75 104 GLN A O 1
ATOM 782 N N . GLY A 1 105 ? -6.816 5.520 32.261 1.00 47.41 105 GLY A N 1
ATOM 783 C CA . GLY A 1 105 ? -7.638 6.244 33.243 1.00 47.41 105 GLY A CA 1
ATOM 784 C C . GLY A 1 105 ? -8.692 5.409 33.981 1.00 47.41 105 GLY A C 1
ATOM 785 O O . GLY A 1 105 ? -9.687 5.976 34.420 1.00 47.41 105 GLY A O 1
ATOM 786 N N . ALA A 1 106 ? -8.531 4.086 34.064 1.00 46.62 106 ALA A N 1
ATOM 787 C CA . ALA A 1 106 ? -9.442 3.201 34.793 1.00 46.62 106 ALA A CA 1
ATOM 788 C C . ALA A 1 106 ? -8.723 2.534 35.978 1.00 46.62 106 ALA A C 1
ATOM 790 O O . ALA A 1 106 ? -8.493 1.328 35.959 1.00 46.62 106 ALA A O 1
ATOM 791 N N . GLU A 1 107 ? -8.369 3.338 36.982 1.00 39.12 107 GLU A N 1
ATOM 792 C CA . GLU A 1 107 ? -8.109 2.908 38.365 1.00 39.12 107 GLU A CA 1
ATOM 793 C C . GLU A 1 107 ? -8.839 3.840 39.337 1.00 39.12 107 GLU A C 1
ATOM 795 O O . GLU A 1 107 ? -8.849 5.068 39.081 1.00 39.12 107 GLU A O 1
#

Secondary structure (DSSP, 8-state):
------GGGS-HHHHHHHHHHHHHHHHHHHHHHHTT--S-THHHHHHHHHHHHHHHHHHHHHHHTTPPTTHHHHHHGGG--TTSS--SS--SSHHHHHHHHTTS---